Protein 2ILK (pdb70)

InterPro domains:
  IPR000098 Interleukin-10 [PR01294] (40-56)
  IPR000098 Interleukin-10 [PR01294] (75-91)
  IPR000098 Interleukin-10 [PR01294] (124-133)
  IPR000098 Interleukin-10 [PR01294] (149-165)
  IPR009079 Four-helical cytokine-like, core [G3DSA:1.20.1250.10] (27-178)
  IPR009079 Four-helical cytokine-like, core [SSF47266] (25-177)
  IPR020423 Interleukin-10, conserved site [PS00520] (75-95)
  IPR020443 Interleukin-10/19/20/24/26 [PF00726] (6-174)
  IPR020443 Interleukin-10/19/20/24/26 [PTHR48482] (1-174)
  IPR020443 Interleukin-10/19/20/24/26 [SM00188] (37-173)

GO terms:
  GO:0005125 cytokine activity (F, IDA)
  GO:0005576 extracellular region (C, IDA)
  GO:0140105 interleukin-10-mediated signaling pathway (P, IDA)
  GO:0060302 negative regulation of cytokine activity (P, IMP)
  GO:1902895 positive regulation of miRNA transcription (P, IDA)
  GO:0071222 cellular response to lipopolysaccharide (P, IDA)
  GO:0002639 positive regulation of immunoglobulin production (P, IGI)
  GO:1900100 positive regulation of plasma cell differentiation (P, IGI)
  GO:0002904 positive regulation of B cell apoptotic process (P, IDA)
  GO:0010468 regulation of gene expression (P, IDA)
  GO:0030889 negative regulation of B cell proliferation (P, IDA)
  GO:0001818 negative regulation of cytokine production (P, IDA)
  GO:0045347 negative regulation of MHC class II biosynthetic process (P, IDA)
  GO:0010507 negative regulation of autophagy (P, IDA)
  GO:0046427 positive regulation of receptor signaling pathway via JAK-STAT (P, IDA)
  GO:0046983 protein dimerization activity (F, IDA)
  GO:0005515 protein binding (F, IPI)
  GO:0030595 leukocyte chemotaxis (P, TAS)
  GO:0032692 negative regulation of interleukin-1 production (P, TAS)
  GO:0032695 negative regulation of interleukin-12 production (P, TAS)

Secondary structure (DSSP, 8-state):
-------SSTTTTHHHHHHHHHHHHHTTHHHHHHH----S-SS-HHHHHHHHSTTHHHHHHHHHHHIIIIIHHHHHTT-TTTHHHHHHHHHHHHHHHHHHHHSTTSSGGG---HHHHHHHHHHHHTTHHHHHHHHHTHHHHHHHHHHHHHHHH--

Structure (mmCIF, N/CA/C/O backbone):
data_2ILK
#
_entry.id   2ILK
#
_cell.length_a   69.530
_cell.length_b   69.530
_cell.length_c   70.540
_cell.angle_alpha   90.00
_cell.angle_beta   90.00
_cell.angle_gamma   120.00
#
_symmetry.space_group_name_H-M   'P 32 2 1'
#
loop_
_entity.id
_entity.type
_entity.pdbx_description
1 polymer INTERLEUKIN-10
2 non-polymer 'SULFATE ION'
3 water water
#
loop_
_atom_site.group_PDB
_atom_site.id
_atom_site.type_symbol
_atom_site.label_atom_id
_atom_site.label_alt_id
_atom_site.label_comp_id
_atom_site.label_asym_id
_atom_site.label_entity_id
_atom_site.label_seq_id
_atom_site.pdbx_PDB_ins_code
_atom_site.Cartn_x
_atom_site.Cartn_y
_atom_site.Cartn_z
_atom_site.occupancy
_atom_site.B_iso_or_equiv
_atom_site.auth_seq_id
_atom_site.auth_comp_id
_atom_site.auth_asym_id
_atom_site.auth_atom_id
_atom_site.pdbx_PDB_model_num
ATOM 1 N N . THR A 1 6 ? 23.593 37.890 47.160 1.00 58.96 6 THR A N 1
ATOM 2 C CA . THR A 1 6 ? 24.333 36.824 47.830 1.00 61.43 6 THR A CA 1
ATOM 3 C C . THR A 1 6 ? 23.544 35.516 47.806 1.00 64.04 6 THR A C 1
ATOM 4 O O . THR A 1 6 ? 22.642 35.423 46.966 1.00 64.27 6 THR A O 1
ATOM 5 N N . GLN A 1 7 ? 23.841 34.539 48.674 1.00 65.13 7 GLN A N 1
ATOM 6 C CA . GLN A 1 7 ? 23.053 33.315 48.612 1.00 65.31 7 GLN A CA 1
ATOM 7 C C . GLN A 1 7 ? 21.669 33.569 49.204 1.00 66.17 7 GLN A C 1
ATOM 8 O O . GLN A 1 7 ? 21.089 33.244 50.224 1.00 65.92 7 GLN A O 1
ATOM 14 N N . SER A 1 8 ? 21.012 34.308 48.330 1.00 67.20 8 SER A N 1
ATOM 15 C CA . SER A 1 8 ? 19.750 34.914 48.135 1.00 67.33 8 SER A CA 1
ATOM 16 C C . SER A 1 8 ? 18.757 34.950 49.268 1.00 67.14 8 SER A C 1
ATOM 17 O O . SER A 1 8 ? 19.035 35.643 50.248 1.00 70.13 8 SER A O 1
ATOM 18 N N . GLU A 1 9 ? 17.643 34.258 49.056 1.00 64.68 9 GLU A N 1
ATOM 19 C CA . GLU A 1 9 ? 16.502 34.071 49.919 1.00 59.72 9 GLU A CA 1
ATOM 20 C C . GLU A 1 9 ? 16.371 34.933 51.181 1.00 58.79 9 GLU A C 1
ATOM 21 O O . GLU A 1 9 ? 16.444 34.391 52.297 1.00 57.21 9 GLU A O 1
ATOM 23 N N . ASN A 1 10 ? 16.202 36.236 51.036 1.00 52.57 10 ASN A N 1
ATOM 24 C CA . ASN A 1 10 ? 16.082 37.358 51.879 1.00 54.68 10 ASN A CA 1
ATOM 25 C C . ASN A 1 10 ? 15.928 37.495 53.395 1.00 55.59 10 ASN A C 1
ATOM 26 O O . ASN A 1 10 ? 16.674 37.955 54.264 1.00 55.15 10 ASN A O 1
ATOM 28 N N . SER A 1 11 ? 14.724 37.113 53.820 1.00 54.84 11 SER A N 1
ATOM 29 C CA . SER A 1 11 ? 14.194 37.161 55.171 1.00 52.06 11 SER A CA 1
ATOM 30 C C . SER A 1 11 ? 13.531 38.535 55.270 1.00 46.61 11 SER A C 1
ATOM 31 O O . SER A 1 11 ? 13.988 39.564 55.720 1.00 49.89 11 SER A O 1
ATOM 34 N N . CYS A 1 12 ? 12.346 38.570 54.702 1.00 40.82 12 CYS A N 1
ATOM 35 C CA . CYS A 1 12 ? 11.496 39.774 54.603 1.00 32.59 12 CYS A CA 1
ATOM 36 C C . CYS A 1 12 ? 10.113 39.332 55.122 1.00 26.29 12 CYS A C 1
ATOM 37 O O . CYS A 1 12 ? 9.748 38.174 54.915 1.00 24.97 12 CYS A O 1
ATOM 40 N N . THR A 1 13 ? 9.527 40.189 55.954 1.00 21.36 13 THR A N 1
ATOM 41 C CA . THR A 1 13 ? 8.199 39.892 56.535 1.00 16.82 13 THR A CA 1
ATOM 42 C C . THR A 1 13 ? 7.150 40.362 55.471 1.00 14.76 13 THR A C 1
ATOM 43 O O . THR A 1 13 ? 7.487 41.151 54.619 1.00 13.87 13 THR A O 1
ATOM 47 N N . HIS A 1 14 ? 5.922 39.829 55.576 1.00 10.83 14 HIS A N 1
ATOM 48 C CA . HIS A 1 14 ? 4.831 40.187 54.654 1.00 14.87 14 HIS A CA 1
ATOM 49 C C . HIS A 1 14 ? 5.252 40.012 53.207 1.00 15.33 14 HIS A C 1
ATOM 50 O O . HIS A 1 14 ? 4.832 40.731 52.318 1.00 14.60 14 HIS A O 1
ATOM 57 N N . PHE A 1 15 ? 6.039 38.989 52.872 1.00 14.80 15 PHE A N 1
ATOM 58 C CA . PHE A 1 15 ? 6.530 38.745 51.507 1.00 15.06 15 PHE A CA 1
ATOM 59 C C . PHE A 1 15 ? 6.231 37.327 51.072 1.00 13.64 15 PHE A C 1
ATOM 60 O O . PHE A 1 15 ? 6.470 36.388 51.874 1.00 12.67 15 PHE A O 1
ATOM 68 N N . PRO A 1 16 ? 5.831 37.055 49.829 1.00 13.60 16 PRO A N 1
ATOM 69 C CA . PRO A 1 16 ? 5.595 38.101 48.816 1.00 13.68 16 PRO A CA 1
ATOM 70 C C . PRO A 1 16 ? 4.193 38.728 48.797 1.00 14.76 16 PRO A C 1
ATOM 71 O O . PRO A 1 16 ? 3.811 39.373 47.794 1.00 14.28 16 PRO A O 1
ATOM 75 N N . GLY A 1 17 ? 3.488 38.491 49.899 1.00 13.78 17 GLY A N 1
ATOM 76 C CA . GLY A 1 17 ? 2.118 38.937 50.033 1.00 12.80 17 GLY A CA 1
ATOM 77 C C . GLY A 1 17 ? 1.901 40.430 49.847 1.00 14.04 17 GLY A C 1
ATOM 78 O O . GLY A 1 17 ? 0.795 40.777 49.355 1.00 15.52 17 GLY A O 1
ATOM 79 N N . ASN A 1 18 ? 2.868 41.278 50.167 1.00 13.53 18 ASN A N 1
ATOM 80 C CA . ASN A 1 18 ? 2.592 42.714 49.961 1.00 12.77 18 ASN A CA 1
ATOM 81 C C . ASN A 1 18 ? 2.942 43.247 48.558 1.00 15.35 18 ASN A C 1
ATOM 82 O O . ASN A 1 18 ? 2.850 44.462 48.329 1.00 13.97 18 ASN A O 1
ATOM 87 N N . LEU A 1 19 ? 3.270 42.390 47.597 1.00 13.63 19 LEU A N 1
ATOM 88 C CA . LEU A 1 19 ? 3.680 42.825 46.248 1.00 15.25 19 LEU A CA 1
ATOM 89 C C . LEU A 1 19 ? 2.527 43.494 45.511 1.00 17.69 19 LEU A C 1
ATOM 90 O O . LEU A 1 19 ? 2.736 44.589 44.987 1.00 12.37 19 LEU A O 1
ATOM 95 N N . PRO A 1 20 ? 1.338 42.927 45.513 1.00 17.55 20 PRO A N 1
ATOM 96 C CA . PRO A 1 20 ? 0.242 43.624 44.835 1.00 16.66 20 PRO A CA 1
ATOM 97 C C . PRO A 1 20 ? 0.029 45.000 45.477 1.00 16.91 20 PRO A C 1
ATOM 98 O O . PRO A 1 20 ? -0.255 45.982 44.715 1.00 15.74 20 PRO A O 1
ATOM 102 N N . ASN A 1 21 ? 0.117 45.160 46.820 1.00 13.87 21 ASN A N 1
ATOM 103 C CA . ASN A 1 21 ? -0.109 46.419 47.483 1.00 13.71 21 ASN A CA 1
ATOM 104 C C . ASN A 1 21 ? 0.903 47.429 46.979 1.00 12.18 21 ASN A C 1
ATOM 105 O O . ASN A 1 21 ? 0.687 48.618 46.724 1.00 14.17 21 ASN A O 1
ATOM 110 N N . MET A 1 22 ? 2.176 46.997 46.819 1.00 13.75 22 MET A N 1
ATOM 111 C CA . MET A 1 22 ? 3.231 47.922 46.310 1.00 13.66 22 MET A CA 1
ATOM 112 C C . MET A 1 22 ? 2.938 48.404 44.892 1.00 17.14 22 MET A C 1
ATOM 113 O O . MET A 1 22 ? 3.203 49.541 44.519 1.00 14.83 22 MET A O 1
ATOM 118 N N . LEU A 1 23 ? 2.444 47.573 43.982 1.00 15.96 23 LEU A N 1
ATOM 119 C CA . LEU A 1 23 ? 2.138 47.972 42.597 1.00 15.23 23 LEU A CA 1
ATOM 120 C C . LEU A 1 23 ? 0.935 48.925 42.669 1.00 15.12 23 LEU A C 1
ATOM 121 O O . LEU A 1 23 ? 0.957 49.860 41.880 1.00 13.38 23 LEU A O 1
ATOM 126 N N . ARG A 1 24 ? -0.037 48.696 43.563 1.00 15.28 24 ARG A N 1
ATOM 127 C CA . ARG A 1 24 ? -1.128 49.696 43.669 1.00 17.20 24 ARG A CA 1
ATOM 128 C C . ARG A 1 24 ? -0.533 51.023 44.118 1.00 14.96 24 ARG A C 1
ATOM 129 O O . ARG A 1 24 ? -0.957 52.084 43.601 1.00 17.10 24 ARG A O 1
ATOM 137 N N . ASP A 1 25 ? 0.354 51.103 45.089 1.00 16.62 25 ASP A N 1
ATOM 138 C CA . ASP A 1 25 ? 0.945 52.379 45.538 1.00 17.79 25 ASP A CA 1
ATOM 139 C C . ASP A 1 25 ? 1.640 53.046 44.340 1.00 16.33 25 ASP A C 1
ATOM 140 O O . ASP A 1 25 ? 1.603 54.270 44.113 1.00 12.80 25 ASP A O 1
ATOM 145 N N . LEU A 1 26 ? 2.365 52.225 43.535 1.00 15.03 26 LEU A N 1
ATOM 146 C CA . LEU A 1 26 ? 3.034 52.735 42.338 1.00 14.21 26 LEU A CA 1
ATOM 147 C C . LEU A 1 26 ? 2.030 53.262 41.315 1.00 14.15 26 LEU A C 1
ATOM 148 O O . LEU A 1 26 ? 2.338 54.334 40.736 1.00 12.27 26 LEU A O 1
ATOM 153 N N . ARG A 1 27 ? 0.890 52.605 41.014 1.00 13.77 27 ARG A N 1
ATOM 154 C CA . ARG A 1 27 ? -0.092 53.104 40.070 1.00 16.10 27 ARG A CA 1
ATOM 155 C C . ARG A 1 27 ? -0.764 54.393 40.627 1.00 17.43 27 ARG A C 1
ATOM 156 O O . ARG A 1 27 ? -0.962 55.317 39.833 1.00 16.50 27 ARG A O 1
ATOM 164 N N . ASP A 1 28 ? -0.990 54.453 41.949 1.00 15.98 28 ASP A N 1
ATOM 165 C CA . ASP A 1 28 ? -1.591 55.654 42.567 1.00 16.94 28 ASP A CA 1
ATOM 166 C C . ASP A 1 28 ? -0.629 56.828 42.424 1.00 15.71 28 ASP A C 1
ATOM 167 O O . ASP A 1 28 ? -1.114 57.928 42.088 1.00 16.99 28 ASP A O 1
ATOM 172 N N . ALA A 1 29 ? 0.711 56.629 42.641 1.00 13.62 29 ALA A N 1
ATOM 173 C CA . ALA A 1 29 ? 1.602 57.742 42.404 1.00 13.56 29 ALA A CA 1
ATOM 174 C C . ALA A 1 29 ? 1.590 58.133 40.934 1.00 16.05 29 ALA A C 1
ATOM 175 O O . ALA A 1 29 ? 1.686 59.327 40.637 1.00 16.65 29 ALA A O 1
ATOM 177 N N . PHE A 1 30 ? 1.563 57.269 39.908 1.00 17.54 30 PHE A N 1
ATOM 178 C CA . PHE A 1 30 ? 1.577 57.805 38.528 1.00 12.07 30 PHE A CA 1
ATOM 179 C C . PHE A 1 30 ? 0.281 58.536 38.254 1.00 15.54 30 PHE A C 1
ATOM 180 O O . PHE A 1 30 ? 0.240 59.469 37.429 1.00 15.13 30 PHE A O 1
ATOM 188 N N . SER A 1 31 ? -0.833 58.116 38.819 1.00 14.81 31 SER A N 1
ATOM 189 C CA . SER A 1 31 ? -2.123 58.782 38.576 1.00 19.30 31 SER A CA 1
ATOM 190 C C . SER A 1 31 ? -2.021 60.292 38.912 1.00 22.66 31 SER A C 1
ATOM 191 O O . SER A 1 31 ? -2.731 61.107 38.315 1.00 20.51 31 SER A O 1
ATOM 194 N N . ARG A 1 32 ? -1.156 60.690 39.861 1.00 25.31 32 ARG A N 1
ATOM 195 C CA . ARG A 1 32 ? -1.012 62.126 40.223 1.00 22.94 32 ARG A CA 1
ATOM 196 C C . ARG A 1 32 ? -0.346 62.960 39.146 1.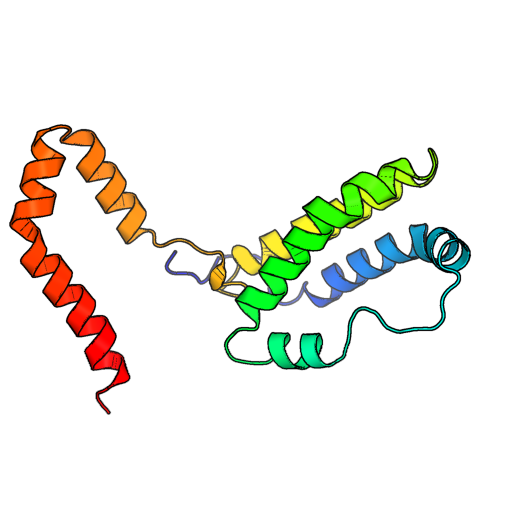00 26.52 32 ARG A C 1
ATOM 197 O O . ARG A 1 32 ? -0.368 64.223 39.148 1.00 25.76 32 ARG A O 1
ATOM 205 N N . VAL A 1 33 ? 0.283 62.291 38.137 1.00 23.53 33 VAL A N 1
ATOM 206 C CA . VAL A 1 33 ? 0.911 62.994 37.010 1.00 22.07 33 VAL A CA 1
ATOM 207 C C . VAL A 1 33 ? 0.478 62.602 35.571 1.00 21.61 33 VAL A C 1
ATOM 208 O O . VAL A 1 33 ? 0.923 63.139 34.502 1.00 18.97 33 VAL A O 1
ATOM 212 N N . LYS A 1 34 ? -0.492 61.677 35.526 1.00 18.81 34 LYS A N 1
ATOM 213 C CA . LYS A 1 34 ? -0.991 61.149 34.234 1.00 22.38 34 LYS A CA 1
ATOM 214 C C . LYS A 1 34 ? -1.595 62.202 33.307 1.00 23.52 34 LYS A C 1
ATOM 215 O O . LYS A 1 34 ? -1.217 62.240 32.124 1.00 24.10 34 LYS A O 1
ATOM 221 N N . THR A 1 35 ? -2.474 63.086 33.785 1.00 22.16 35 THR A N 1
ATOM 222 C CA . THR A 1 35 ? -3.001 64.126 32.872 1.00 23.60 35 THR A CA 1
ATOM 223 C C . THR A 1 35 ? -1.974 65.102 32.314 1.00 24.89 35 THR A C 1
ATOM 224 O O . THR A 1 35 ? -1.967 65.490 31.126 1.00 25.40 35 THR A O 1
ATOM 228 N N . PHE A 1 36 ? -1.105 65.632 33.195 1.00 20.74 36 PHE A N 1
ATOM 229 C CA . PHE A 1 36 ? -0.094 66.551 32.690 1.00 21.45 36 PHE A CA 1
ATOM 230 C C . PHE A 1 36 ? 0.599 65.891 31.508 1.00 22.51 36 PHE A C 1
ATOM 231 O O . PHE A 1 36 ? 0.708 66.433 30.396 1.00 20.21 36 PHE A O 1
ATOM 239 N N . PHE A 1 37 ? 1.107 64.653 31.694 1.00 18.15 37 PHE A N 1
ATOM 240 C CA . PHE A 1 37 ? 1.874 64.044 30.592 1.00 19.45 37 PHE A CA 1
ATOM 241 C C . PHE A 1 37 ? 1.067 63.600 29.397 1.00 19.79 37 PHE A C 1
ATOM 242 O O . PHE A 1 37 ? 1.593 63.667 28.266 1.00 17.59 37 PHE A O 1
ATOM 250 N N . GLN A 1 38 ? -0.202 63.202 29.526 1.00 19.44 38 GLN A N 1
ATOM 251 C CA . GLN A 1 38 ? -0.954 62.876 28.342 1.00 21.76 38 GLN A CA 1
ATOM 252 C C . GLN A 1 38 ? -1.223 64.130 27.525 1.00 22.48 38 GLN A C 1
ATOM 253 O O . GLN A 1 38 ? -1.265 64.106 26.296 1.00 22.89 38 GLN A O 1
ATOM 259 N N . MET A 1 39 ? -1.413 65.280 28.185 1.00 24.05 39 MET A N 1
ATOM 260 C CA . MET A 1 39 ? -1.624 66.504 27.410 1.00 25.10 39 MET A CA 1
ATOM 261 C C . MET A 1 39 ? -0.353 66.979 26.719 1.00 27.48 39 MET A C 1
ATOM 262 O O . MET A 1 39 ? -0.395 67.410 25.561 1.00 27.11 39 MET A O 1
ATOM 267 N N . LYS A 1 40 ? 0.837 66.918 27.329 1.00 22.90 40 LYS A N 1
ATOM 268 C CA . LYS A 1 40 ? 2.070 67.284 26.661 1.00 25.32 40 LYS A CA 1
ATOM 269 C C . LYS A 1 40 ? 2.387 66.403 25.448 1.00 23.82 40 LYS A C 1
ATOM 270 O O . LYS A 1 40 ? 3.121 66.784 24.528 1.00 22.65 40 LYS A O 1
ATOM 276 N N . ASP A 1 41 ? 2.059 65.081 25.569 1.00 21.38 41 ASP A N 1
ATOM 277 C CA . ASP A 1 41 ? 2.387 64.141 24.491 1.00 15.94 41 ASP A CA 1
ATOM 278 C C . ASP A 1 41 ? 1.355 64.322 23.376 1.00 19.10 41 ASP A C 1
ATOM 279 O O . ASP A 1 41 ? 0.170 64.027 23.575 1.00 20.25 41 ASP A O 1
ATOM 284 N N . GLN A 1 42 ? 1.824 64.767 22.219 1.00 21.23 42 GLN A N 1
ATOM 285 C CA . GLN A 1 42 ? 0.828 65.026 21.160 1.00 24.31 42 GLN A CA 1
ATOM 286 C C . GLN A 1 42 ? 0.898 64.024 20.032 1.00 21.24 42 GLN A C 1
ATOM 287 O O . GLN A 1 42 ? 0.344 64.224 18.933 1.00 19.93 42 GLN A O 1
ATOM 293 N N . LEU A 1 43 ? 1.569 62.898 20.269 1.00 21.83 43 LEU A N 1
ATOM 294 C CA . LEU A 1 43 ? 1.697 61.827 19.269 1.00 20.23 43 LEU A CA 1
ATOM 295 C C . LEU A 1 43 ? 0.845 60.574 19.582 1.00 20.42 43 LEU A C 1
ATOM 296 O O . LEU A 1 43 ? 0.551 60.261 20.746 1.00 20.20 43 LEU A O 1
ATOM 301 N N . ASP A 1 44 ? 0.450 59.882 18.508 1.00 19.63 44 ASP A N 1
ATOM 302 C CA . ASP A 1 44 ? -0.353 58.682 18.696 1.00 20.53 44 ASP A CA 1
ATOM 303 C C . ASP A 1 44 ? 0.507 57.431 18.553 1.00 18.75 44 ASP A C 1
ATOM 304 O O . ASP A 1 44 ? -0.117 56.390 18.772 1.00 21.78 44 ASP A O 1
ATOM 309 N N . ASN A 1 45 ? 1.785 57.472 18.237 1.00 17.24 45 ASN A N 1
ATOM 310 C CA . ASN A 1 45 ? 2.510 56.202 18.143 1.00 17.79 45 ASN A CA 1
ATOM 311 C C . ASN A 1 45 ? 2.936 55.611 19.504 1.00 17.49 45 ASN A C 1
ATOM 312 O O . ASN A 1 45 ? 3.123 56.296 20.510 1.00 15.67 45 ASN A O 1
ATOM 317 N N . LEU A 1 46 ? 3.182 54.304 19.537 1.00 17.25 46 LEU A N 1
ATOM 318 C CA . LEU A 1 46 ? 3.611 53.565 20.718 1.00 14.91 46 LEU A CA 1
ATOM 319 C C . LEU A 1 46 ? 5.120 53.503 20.856 1.00 16.24 46 LEU A C 1
ATOM 320 O O . LEU A 1 46 ? 5.828 53.050 19.934 1.00 18.63 46 LEU A O 1
ATOM 325 N N . LEU A 1 47 ? 5.673 53.876 22.032 1.00 13.57 47 LEU A N 1
ATOM 326 C CA . LEU A 1 47 ? 7.086 53.779 22.282 1.00 14.24 47 LEU A CA 1
ATOM 327 C C . LEU A 1 47 ? 7.519 52.439 22.896 1.00 16.98 47 LEU A C 1
ATOM 328 O O . LEU A 1 47 ? 8.435 51.745 22.465 1.00 17.01 47 LEU A O 1
ATOM 333 N N . LEU A 1 48 ? 6.845 52.016 23.970 1.00 16.19 48 LEU A N 1
ATOM 334 C CA . LEU A 1 48 ? 7.101 50.786 24.746 1.00 15.43 48 LEU A CA 1
ATOM 335 C C . LEU A 1 48 ? 6.418 49.622 24.025 1.00 14.27 48 LEU A C 1
ATOM 336 O O . LEU A 1 48 ? 5.339 49.130 24.397 1.00 12.98 48 LEU A O 1
ATOM 341 N N . LYS A 1 49 ? 7.108 49.226 22.948 1.00 14.33 49 LYS A N 1
ATOM 342 C CA . LYS A 1 49 ? 6.602 48.158 22.079 1.00 18.35 49 LYS A CA 1
ATOM 343 C C . LYS A 1 49 ? 6.484 46.799 22.774 1.00 16.69 49 LYS A C 1
ATOM 344 O O . LYS A 1 49 ? 7.098 46.516 23.813 1.00 15.63 49 LYS A O 1
ATOM 350 N N . GLU A 1 50 ? 5.704 45.889 22.247 1.00 19.05 50 GLU A N 1
ATOM 351 C CA . GLU A 1 50 ? 5.466 44.584 22.883 1.00 19.89 50 GLU A CA 1
ATOM 352 C C . GLU A 1 50 ? 6.675 43.687 22.882 1.00 18.86 50 GLU A C 1
ATOM 353 O O . GLU A 1 50 ? 6.767 42.754 23.730 1.00 16.01 50 GLU A O 1
ATOM 359 N N . SER A 1 51 ? 7.664 43.954 22.042 1.00 17.38 51 SER A N 1
ATOM 360 C CA . SER A 1 51 ? 8.882 43.157 22.100 1.00 16.06 51 SER A CA 1
ATOM 361 C C . SER A 1 51 ? 9.551 43.326 23.466 1.00 17.58 51 SER A C 1
ATOM 362 O O . SER A 1 51 ? 10.327 42.471 23.951 1.00 15.71 51 SER A O 1
ATOM 365 N N . LEU A 1 52 ? 9.369 44.469 24.137 1.00 14.26 52 LEU A N 1
ATOM 366 C CA . LEU A 1 52 ? 9.876 44.736 25.477 1.00 14.70 52 LEU A CA 1
ATOM 367 C C . LEU A 1 52 ? 9.243 43.762 26.498 1.00 13.41 52 LEU A C 1
ATOM 368 O O . LEU A 1 52 ? 9.863 43.152 27.392 1.00 14.26 52 LEU A O 1
ATOM 373 N N . LEU A 1 53 ? 7.917 43.537 26.468 1.00 11.78 53 LEU A N 1
ATOM 374 C CA . LEU A 1 53 ? 7.175 42.596 27.270 1.00 12.36 53 LEU A CA 1
ATOM 375 C C . LEU A 1 53 ? 7.717 41.178 27.048 1.00 14.55 53 LEU A C 1
ATOM 376 O O . LEU A 1 53 ? 8.057 40.437 27.990 1.00 13.51 53 LEU A O 1
ATOM 381 N N . GLU A 1 54 ? 7.891 40.741 25.795 1.00 14.34 54 GLU A N 1
ATOM 382 C CA . GLU A 1 54 ? 8.481 39.416 25.495 1.00 14.34 54 GLU A CA 1
ATOM 383 C C . GLU A 1 54 ? 9.848 39.291 26.133 1.00 14.93 54 GLU A C 1
ATOM 384 O O . GLU A 1 54 ? 10.115 38.244 26.740 1.00 16.69 54 GLU A O 1
ATOM 390 N N . ASP A 1 55 ? 10.734 40.302 26.070 1.00 15.77 55 ASP A N 1
ATOM 391 C CA . ASP A 1 55 ? 12.059 40.186 26.711 1.00 13.12 55 ASP A CA 1
ATOM 392 C C . ASP A 1 55 ? 11.926 40.103 28.247 1.00 15.26 55 ASP A C 1
ATOM 393 O O . ASP A 1 55 ? 12.691 39.393 28.919 1.00 15.40 55 ASP A O 1
ATOM 398 N N . PHE A 1 56 ? 10.943 40.801 28.876 1.00 14.05 56 PHE A N 1
ATOM 399 C CA . PHE A 1 56 ? 10.752 40.739 30.339 1.00 15.15 56 PHE A CA 1
ATOM 400 C C . PHE A 1 56 ? 10.385 39.347 30.813 1.00 14.92 56 PHE A C 1
ATOM 401 O O . PHE A 1 56 ? 10.656 38.992 31.958 1.00 15.81 56 PHE A O 1
ATOM 409 N N . LYS A 1 57 ? 9.722 38.597 29.902 1.00 17.58 57 LYS A N 1
ATOM 410 C CA . LYS A 1 57 ? 9.293 37.258 30.233 1.00 20.50 57 LYS A CA 1
ATOM 411 C C . LYS A 1 57 ? 10.269 36.140 29.887 1.00 20.81 57 LYS A C 1
ATOM 412 O O . LYS A 1 57 ? 10.034 35.020 30.339 1.00 24.78 57 LYS A O 1
ATOM 418 N N . GLY A 1 58 ? 11.329 36.410 29.168 1.00 19.53 58 GLY A N 1
ATOM 419 C CA . GLY A 1 58 ? 12.289 35.335 28.863 1.00 23.06 58 GLY A CA 1
ATOM 420 C C . GLY A 1 58 ? 13.499 35.355 29.789 1.00 18.68 58 GLY A C 1
ATOM 421 O O . GLY A 1 58 ? 13.588 35.962 30.869 1.00 17.81 58 GLY A O 1
ATOM 422 N N . TYR A 1 59 ? 14.531 34.665 29.272 1.00 20.02 59 TYR A N 1
ATOM 423 C CA . TYR A 1 59 ? 15.800 34.468 29.991 1.00 21.96 59 TYR A CA 1
ATOM 424 C C . TYR A 1 59 ? 16.528 35.758 30.311 1.00 19.81 59 TYR A C 1
ATOM 425 O O . TYR A 1 59 ? 17.276 35.819 31.284 1.00 19.08 59 TYR A O 1
ATOM 434 N N . LEU A 1 60 ? 16.363 36.835 29.568 1.00 16.45 60 LEU A N 1
ATOM 435 C CA . LEU A 1 60 ? 17.013 38.115 29.871 1.00 19.29 60 LEU A CA 1
ATOM 436 C C . LEU A 1 60 ? 16.025 39.106 30.595 1.00 17.99 60 LEU A C 1
ATOM 437 O O . LEU A 1 60 ? 16.288 40.310 30.650 1.00 18.03 60 LEU A O 1
ATOM 442 N N . GLY A 1 61 ? 14.949 38.596 31.170 1.00 14.98 61 GLY A N 1
ATOM 443 C CA . GLY A 1 61 ? 13.923 39.462 31.765 1.00 15.00 61 GLY A CA 1
ATOM 444 C C . GLY A 1 61 ? 14.450 40.307 32.910 1.00 16.12 61 GLY A C 1
ATOM 445 O O . GLY A 1 61 ? 14.106 41.507 32.958 1.00 11.78 61 GLY A O 1
ATOM 446 N N . CYS A 1 62 ? 15.185 39.732 33.882 1.00 15.05 62 CYS A N 1
ATOM 447 C CA . CYS A 1 62 ? 15.721 40.490 35.025 1.00 13.51 62 CYS A CA 1
ATOM 448 C C . CYS A 1 62 ? 16.553 41.642 34.443 1.00 12.61 62 CYS A C 1
ATOM 449 O O . CYS A 1 62 ? 16.422 42.788 34.821 1.00 14.13 62 CYS A O 1
ATOM 452 N N . GLN A 1 63 ? 17.483 41.335 33.510 1.00 14.23 63 GLN A N 1
ATOM 453 C CA . GLN A 1 63 ? 18.337 42.368 32.894 1.00 17.10 63 GLN A CA 1
ATOM 454 C C . GLN A 1 63 ? 17.560 43.427 32.106 1.00 14.35 63 GLN A C 1
ATOM 455 O O . GLN A 1 63 ? 17.970 44.585 32.241 1.00 16.83 63 GLN A O 1
ATOM 461 N N . ALA A 1 64 ? 16.534 43.032 31.370 1.00 14.45 64 ALA A N 1
ATOM 462 C CA . ALA A 1 64 ? 15.740 44.026 30.643 1.00 15.00 64 ALA A CA 1
ATOM 463 C C . ALA A 1 64 ? 14.984 44.861 31.683 1.00 16.20 64 ALA A C 1
ATOM 464 O O . ALA A 1 64 ? 15.041 46.097 31.480 1.00 14.61 64 ALA A O 1
ATOM 466 N N . LEU A 1 65 ? 14.357 44.315 32.730 1.00 10.82 65 LEU A N 1
ATOM 467 C CA . LEU A 1 65 ? 13.660 45.145 33.723 1.00 12.21 65 LEU A CA 1
ATOM 468 C C . LEU A 1 65 ? 14.607 46.081 34.459 1.00 12.84 65 LEU A C 1
ATOM 469 O O . LEU A 1 65 ? 14.365 47.276 34.622 1.00 14.60 65 LEU A O 1
ATOM 474 N N . SER A 1 66 ? 15.782 45.639 34.891 1.00 11.27 66 SER A N 1
ATOM 475 C CA . SER A 1 66 ? 16.794 46.403 35.580 1.00 12.75 66 SER A CA 1
ATOM 476 C C . SER A 1 66 ? 17.227 47.546 34.679 1.00 13.94 66 SER A C 1
ATOM 477 O O . SER A 1 66 ? 17.378 48.719 35.091 1.00 13.67 66 SER A O 1
ATOM 480 N N . GLU A 1 67 ? 17.501 47.276 33.390 1.00 14.13 67 GLU A N 1
ATOM 481 C CA . GLU A 1 67 ? 17.921 48.360 32.498 1.00 13.25 67 GLU A CA 1
ATOM 482 C C . GLU A 1 67 ? 16.820 49.390 32.272 1.00 15.44 67 GLU A C 1
ATOM 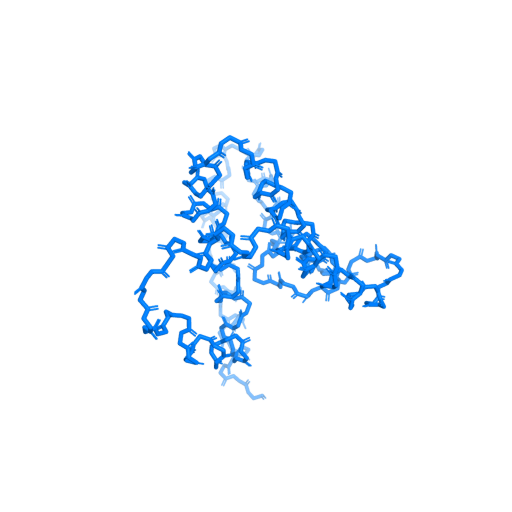483 O O . GLU A 1 67 ? 17.136 50.581 32.159 1.00 15.47 67 GLU A O 1
ATOM 489 N N . MET A 1 68 ? 15.558 48.991 32.248 1.00 11.66 68 MET A N 1
ATOM 490 C CA . MET A 1 68 ? 14.438 49.931 32.044 1.00 12.44 68 MET A CA 1
ATOM 491 C C . MET A 1 68 ? 14.209 50.732 33.330 1.00 14.09 68 MET A C 1
ATOM 492 O O . MET A 1 68 ? 13.827 51.890 33.225 1.00 15.08 68 MET A O 1
ATOM 497 N N . ILE A 1 69 ? 14.451 50.193 34.536 1.00 12.62 69 ILE A N 1
ATOM 498 C CA . ILE A 1 69 ? 14.254 50.978 35.772 1.00 12.92 69 ILE A CA 1
ATOM 499 C C . ILE A 1 69 ? 15.336 52.060 35.796 1.00 14.07 69 ILE A C 1
ATOM 500 O O . ILE A 1 69 ? 15.138 53.262 36.040 1.00 14.41 69 ILE A O 1
ATOM 505 N N . GLN A 1 70 ? 16.567 51.699 35.434 1.00 14.86 70 GLN A N 1
ATOM 506 C CA . GLN A 1 70 ? 17.678 52.637 35.401 1.00 16.85 70 GLN A CA 1
ATOM 507 C C . GLN A 1 70 ? 17.428 53.695 34.341 1.00 17.99 70 GLN A C 1
ATOM 508 O O . GLN A 1 70 ? 17.730 54.870 34.596 1.00 19.09 70 GLN A O 1
ATOM 514 N N . PHE A 1 71 ? 16.891 53.334 33.171 1.00 17.98 71 PHE A N 1
ATOM 515 C CA . PHE A 1 71 ? 16.557 54.277 32.090 1.00 17.59 71 PHE A CA 1
ATOM 516 C C . PHE A 1 71 ? 15.578 55.338 32.592 1.00 15.91 71 PHE A C 1
ATOM 517 O O . PHE A 1 71 ? 15.736 56.563 32.391 1.00 16.18 71 PHE A O 1
ATOM 525 N N . TYR A 1 72 ? 14.470 54.957 33.224 1.00 14.73 72 TYR A N 1
ATOM 526 C CA . TYR A 1 72 ? 13.491 55.875 33.770 1.00 14.46 72 TYR A CA 1
ATOM 527 C C . TYR A 1 72 ? 14.075 56.714 34.898 1.00 17.50 72 TYR A C 1
ATOM 528 O O . TYR A 1 72 ? 13.911 57.945 34.891 1.00 17.13 72 TYR A O 1
ATOM 537 N N . LEU A 1 73 ? 14.817 56.182 35.864 1.00 18.29 73 LEU A N 1
ATOM 538 C CA . LEU A 1 73 ? 15.382 56.979 36.954 1.00 20.50 73 LEU A CA 1
ATOM 539 C C . LEU A 1 73 ? 16.466 57.900 36.462 1.00 20.63 73 LEU A C 1
ATOM 540 O O . LEU A 1 73 ? 16.544 59.013 37.002 1.00 23.63 73 LEU A O 1
ATOM 545 N N . GLU A 1 74 ? 17.279 57.577 35.486 1.00 21.04 74 GLU A N 1
ATOM 546 C CA . GLU A 1 74 ? 18.373 58.412 35.010 1.00 26.44 74 GLU A CA 1
ATOM 547 C C . GLU A 1 74 ? 18.178 59.214 33.748 1.00 24.43 74 GLU A C 1
ATOM 548 O O . GLU A 1 74 ? 18.717 60.338 33.666 1.00 27.66 74 GLU A O 1
ATOM 554 N N . GLU A 1 75 ? 17.433 58.760 32.754 1.00 23.35 75 GLU A N 1
ATOM 555 C CA . GLU A 1 75 ? 17.260 59.503 31.510 1.00 19.27 75 GLU A CA 1
ATOM 556 C C . GLU A 1 75 ? 15.865 60.056 31.292 1.00 23.13 75 GLU A C 1
ATOM 557 O O . GLU A 1 75 ? 15.709 60.818 30.332 1.00 22.97 75 GLU A O 1
ATOM 563 N N . VAL A 1 76 ? 14.844 59.603 32.010 1.00 17.38 76 VAL A N 1
ATOM 564 C CA . VAL A 1 76 ? 13.514 60.161 31.827 1.00 20.01 76 VAL A CA 1
ATOM 565 C C . VAL A 1 76 ? 13.086 61.099 32.964 1.00 19.99 76 VAL A C 1
ATOM 566 O O . VAL A 1 76 ? 12.709 62.248 32.713 1.00 17.76 76 VAL A O 1
ATOM 570 N N . MET A 1 77 ? 13.068 60.665 34.223 1.00 20.88 77 MET A N 1
ATOM 571 C CA . MET A 1 77 ? 12.621 61.370 35.428 1.00 21.28 77 MET A CA 1
ATOM 572 C C . MET A 1 77 ? 13.348 62.669 35.766 1.00 22.62 77 MET A C 1
ATOM 573 O O . MET A 1 77 ? 12.648 63.671 36.044 1.00 20.38 77 MET A O 1
ATOM 578 N N . PRO A 1 78 ? 14.654 62.740 35.620 1.00 23.97 78 PRO A N 1
ATOM 579 C CA . PRO A 1 78 ? 15.365 64.005 35.871 1.00 27.76 78 PRO A CA 1
ATOM 580 C C . PRO A 1 78 ? 14.874 65.139 34.967 1.00 29.78 78 PRO A C 1
ATOM 581 O O . PRO A 1 78 ? 14.762 66.286 35.449 1.00 28.58 78 PRO A O 1
ATOM 585 N N . GLN A 1 79 ? 14.516 64.960 33.683 1.00 28.69 79 GLN A N 1
ATOM 586 C CA . GLN A 1 79 ? 13.980 66.070 32.894 1.00 27.76 79 GLN A CA 1
ATOM 587 C C . GLN A 1 79 ? 12.488 66.211 33.106 1.00 27.28 79 GLN A C 1
ATOM 588 O O . GLN A 1 79 ? 11.885 67.292 32.994 1.00 29.03 79 GLN A O 1
ATOM 594 N N . ALA A 1 80 ? 11.772 65.083 33.344 1.00 20.96 80 ALA A N 1
ATOM 595 C CA . ALA A 1 80 ? 10.331 65.326 33.511 1.00 18.47 80 ALA A CA 1
ATOM 596 C C . ALA A 1 80 ? 10.031 66.191 34.740 1.00 19.39 80 ALA A C 1
ATOM 597 O O . ALA A 1 80 ? 9.053 66.961 34.783 1.00 21.66 80 ALA A O 1
ATOM 599 N N . GLU A 1 81 ? 10.806 65.972 35.806 1.00 21.04 81 GLU A N 1
ATOM 600 C CA . GLU A 1 81 ? 10.572 66.647 37.087 1.00 22.74 81 GLU A CA 1
ATOM 601 C C . GLU A 1 81 ? 10.706 68.166 36.978 1.00 23.96 81 GLU A C 1
ATOM 602 O O . GLU A 1 81 ? 10.079 68.923 37.743 1.00 23.78 81 GLU A O 1
ATOM 608 N N . ASN A 1 82 ? 11.542 68.555 36.022 1.00 20.73 82 ASN A N 1
ATOM 609 C CA . ASN A 1 82 ? 11.757 69.995 35.800 1.00 24.75 82 ASN A CA 1
ATOM 610 C C . ASN A 1 82 ? 10.842 70.634 34.775 1.00 24.43 82 ASN A C 1
ATOM 611 O O . ASN A 1 82 ? 11.081 71.788 34.440 1.00 27.62 82 ASN A O 1
ATOM 616 N N . GLN A 1 83 ? 9.792 69.963 34.281 1.00 23.94 83 GLN A N 1
ATOM 617 C CA . GLN A 1 83 ? 8.836 70.433 33.320 1.00 23.36 83 GLN A CA 1
ATOM 618 C C . GLN A 1 83 ? 7.841 71.419 33.952 1.00 24.28 83 GLN A C 1
ATOM 619 O O . GLN A 1 83 ? 7.243 72.250 33.206 1.00 25.46 83 GLN A O 1
ATOM 625 N N . ASP A 1 84 ? 7.602 71.367 35.257 1.00 21.58 84 ASP A N 1
ATOM 626 C CA . ASP A 1 84 ? 6.629 72.363 35.822 1.00 25.75 84 ASP A CA 1
ATOM 627 C C . ASP A 1 84 ? 6.857 72.353 37.324 1.00 25.31 84 ASP A C 1
ATOM 628 O O . ASP A 1 84 ? 7.116 71.265 37.861 1.00 25.04 84 ASP A O 1
ATOM 633 N N . PRO A 1 85 ? 6.764 73.489 38.018 1.00 24.96 85 PRO A N 1
ATOM 634 C CA . PRO A 1 85 ? 7.070 73.435 39.457 1.00 24.44 85 PRO A CA 1
ATOM 635 C C . PRO A 1 85 ? 6.061 72.598 40.253 1.00 24.47 85 PRO A C 1
ATOM 636 O O . PRO A 1 85 ? 6.368 72.162 41.393 1.00 24.21 85 PRO A O 1
ATOM 640 N N . ASP A 1 86 ? 4.818 72.461 39.723 1.00 20.48 86 ASP A N 1
ATOM 641 C CA . ASP A 1 86 ? 3.878 71.703 40.528 1.00 18.30 86 ASP A CA 1
ATOM 642 C C . ASP A 1 86 ? 3.847 70.202 40.256 1.00 20.49 86 ASP A C 1
ATOM 643 O O . ASP A 1 86 ? 3.101 69.494 40.967 1.00 21.06 86 ASP A O 1
ATOM 648 N N . ILE A 1 87 ? 4.614 69.763 39.273 1.00 20.55 87 ILE A N 1
ATOM 649 C CA . ILE A 1 87 ? 4.635 68.323 39.068 1.00 19.95 87 ILE A CA 1
ATOM 650 C C . ILE A 1 87 ? 5.948 67.851 39.654 1.00 17.33 87 ILE A C 1
ATOM 651 O O . ILE A 1 87 ? 6.033 66.630 39.783 1.00 18.35 87 ILE A O 1
ATOM 656 N N . LYS A 1 88 ? 6.907 68.623 40.109 1.00 14.72 88 LYS A N 1
ATOM 657 C CA . LYS A 1 88 ? 8.175 68.063 40.580 1.00 16.76 88 LYS A CA 1
ATOM 658 C C . LYS A 1 88 ? 8.029 67.134 41.801 1.00 20.93 88 LYS A C 1
ATOM 659 O O . LYS A 1 88 ? 8.666 66.060 41.717 1.00 19.41 88 LYS A O 1
ATOM 670 N N . ALA A 1 89 ? 7.258 67.478 42.833 1.00 17.68 89 ALA A N 1
ATOM 671 C CA . ALA A 1 89 ? 7.231 66.557 43.988 1.00 22.31 89 ALA A CA 1
ATOM 672 C C . ALA A 1 89 ? 6.635 65.192 43.632 1.00 20.23 89 ALA A C 1
ATOM 673 O O . ALA A 1 89 ? 7.086 64.125 44.102 1.00 18.53 89 ALA A O 1
ATOM 675 N N . HIS A 1 90 ? 5.589 65.222 42.832 1.00 19.21 90 HIS A N 1
ATOM 676 C CA . HIS A 1 90 ? 4.902 64.009 42.370 1.00 19.11 90 HIS A CA 1
ATOM 677 C C . HIS A 1 90 ? 5.770 63.146 41.463 1.00 19.79 90 HIS A C 1
ATOM 678 O O . HIS A 1 90 ? 5.735 61.933 41.618 1.00 16.23 90 HIS A O 1
ATOM 685 N N . VAL A 1 91 ? 6.549 63.650 40.534 1.00 18.12 91 VAL A N 1
ATOM 686 C CA . VAL A 1 91 ? 7.491 62.905 39.734 1.00 17.76 91 VAL A CA 1
ATOM 687 C C . VAL A 1 91 ? 8.606 62.382 40.663 1.00 19.88 91 VAL A C 1
ATOM 688 O O . VAL A 1 91 ? 9.004 61.205 40.574 1.00 17.25 91 VAL A O 1
ATOM 692 N N . ASN A 1 92 ? 9.087 63.090 41.713 1.00 15.55 92 ASN A N 1
ATOM 693 C CA . ASN A 1 92 ? 10.141 62.472 42.516 1.00 15.63 92 ASN A CA 1
ATOM 694 C C . ASN A 1 92 ? 9.492 61.420 43.424 1.00 14.56 92 ASN A C 1
ATOM 695 O O . ASN A 1 92 ? 10.189 60.454 43.798 1.00 15.74 92 ASN A O 1
ATOM 700 N N . SER A 1 93 ? 8.226 61.561 43.814 1.00 13.96 93 SER A N 1
ATOM 701 C CA . SER A 1 93 ? 7.612 60.507 44.636 1.00 16.08 93 SER A CA 1
ATOM 702 C C . SER A 1 93 ? 7.409 59.233 43.800 1.00 17.39 93 SER A C 1
ATOM 703 O O . SER A 1 93 ? 7.649 58.113 44.313 1.00 18.84 93 SER A O 1
ATOM 706 N N . LEU A 1 94 ? 6.938 59.438 42.557 1.00 16.23 94 LEU A N 1
ATOM 707 C CA . LEU A 1 94 ? 6.816 58.286 41.657 1.00 15.81 94 LEU A CA 1
ATOM 708 C C . LEU A 1 94 ? 8.166 57.604 41.579 1.00 13.60 94 LEU A C 1
ATOM 709 O O . LEU A 1 94 ? 8.187 56.345 41.592 1.00 14.31 94 LEU A O 1
ATOM 714 N N . GLY A 1 95 ? 9.326 58.259 41.479 1.00 13.91 95 GLY A N 1
ATOM 715 C CA . GLY A 1 95 ? 10.647 57.682 41.424 1.00 15.52 95 GLY A CA 1
ATOM 716 C C . GLY A 1 95 ? 11.026 56.890 42.666 1.00 18.53 95 GLY A C 1
ATOM 717 O O . GLY A 1 95 ? 11.658 55.824 42.626 1.00 17.93 95 GLY A O 1
ATOM 718 N N . GLU A 1 96 ? 10.635 57.432 43.821 1.00 18.99 96 GLU A N 1
ATOM 719 C CA . GLU A 1 96 ? 10.839 56.756 45.090 1.00 20.69 96 GLU A CA 1
ATOM 720 C C . GLU A 1 96 ? 10.021 55.487 45.192 1.00 17.24 96 GLU A C 1
ATOM 721 O O . GLU A 1 96 ? 10.608 54.543 45.724 1.00 20.76 96 GLU A O 1
ATOM 727 N N . ASN A 1 97 ? 8.772 55.445 44.792 1.00 18.98 97 ASN A N 1
ATOM 728 C CA . ASN A 1 97 ? 8.009 54.198 44.854 1.00 17.94 97 ASN A CA 1
ATOM 729 C C . ASN A 1 97 ? 8.729 53.213 43.880 1.00 16.57 97 ASN A C 1
ATOM 730 O O . ASN A 1 97 ? 8.777 52.029 44.297 1.00 15.95 97 ASN A O 1
ATOM 735 N N . LEU A 1 98 ? 9.239 53.665 42.713 1.00 14.92 98 LEU A N 1
ATOM 736 C CA . LEU A 1 98 ? 9.922 52.762 41.789 1.00 13.55 98 LEU A CA 1
ATOM 737 C C . LEU A 1 98 ? 11.182 52.205 42.425 1.00 14.75 98 LEU A C 1
ATOM 738 O O . LEU A 1 98 ? 11.505 51.025 42.354 1.00 14.46 98 LEU A O 1
ATOM 743 N N . LYS A 1 99 ? 11.984 53.042 43.142 1.00 16.55 99 LYS A N 1
ATOM 744 C CA . LYS A 1 99 ? 13.168 52.578 43.823 1.00 15.60 99 LYS A CA 1
ATOM 745 C C . LYS A 1 99 ? 12.788 51.681 45.019 1.00 13.78 99 LYS A C 1
ATOM 746 O O . LYS A 1 99 ? 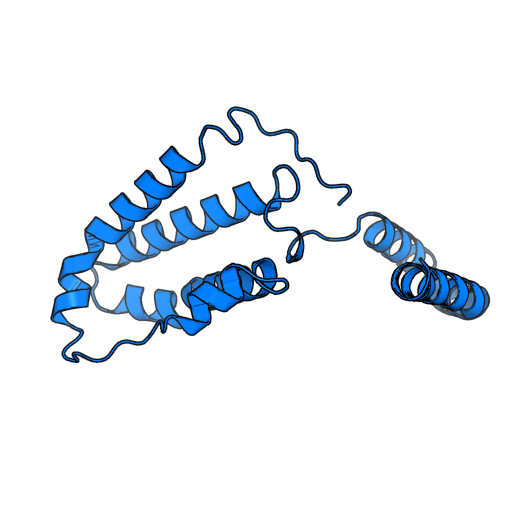13.578 50.747 45.273 1.00 12.98 99 LYS A O 1
ATOM 752 N N . THR A 1 100 ? 11.698 51.851 45.727 1.00 15.07 100 THR A N 1
ATOM 753 C CA . THR A 1 100 ? 11.309 51.057 46.895 1.00 12.95 100 THR A CA 1
ATOM 754 C C . THR A 1 100 ? 10.949 49.644 46.454 1.00 14.79 100 THR A C 1
ATOM 755 O O . THR A 1 100 ? 11.251 48.576 47.069 1.00 14.03 100 THR A O 1
ATOM 759 N N . LEU A 1 101 ? 10.282 49.639 45.256 1.00 14.09 101 LEU A N 1
ATOM 760 C CA . LEU A 1 101 ? 9.903 48.322 44.655 1.00 13.24 101 LEU A CA 1
ATOM 761 C C . LEU A 1 101 ? 11.133 47.509 44.212 1.00 13.18 101 LEU A C 1
ATOM 762 O O . LEU A 1 101 ? 11.354 46.299 44.482 1.00 13.51 101 LEU A O 1
ATOM 767 N N . ARG A 1 102 ? 12.060 48.143 43.511 1.00 12.14 102 ARG A N 1
ATOM 768 C CA . ARG A 1 102 ? 13.312 47.641 43.054 1.00 14.55 102 ARG A CA 1
ATOM 769 C C . ARG A 1 102 ? 14.087 47.003 44.238 1.00 15.47 102 ARG A C 1
ATOM 770 O O . ARG A 1 102 ? 14.559 45.864 44.158 1.00 12.16 102 ARG A O 1
ATOM 778 N N . LEU A 1 103 ? 14.095 47.767 45.363 1.00 13.75 103 LEU A N 1
ATOM 779 C CA . LEU A 1 103 ? 14.814 47.273 46.559 1.00 14.49 103 LEU A CA 1
ATOM 780 C C . LEU A 1 103 ? 14.162 46.062 47.154 1.00 12.44 103 LEU A C 1
ATOM 781 O O . LEU A 1 103 ? 14.987 45.253 47.571 1.00 15.24 103 LEU A O 1
ATOM 786 N N . ARG A 1 104 ? 12.840 46.004 47.168 1.00 11.08 104 ARG A N 1
ATOM 787 C CA . ARG A 1 104 ? 12.169 44.813 47.746 1.00 12.92 104 ARG A CA 1
ATOM 788 C C . ARG A 1 104 ? 12.471 43.560 46.912 1.00 15.00 104 ARG A C 1
ATOM 789 O O . ARG A 1 104 ? 12.717 42.481 47.437 1.00 12.35 104 ARG A O 1
ATOM 797 N N . LEU A 1 105 ? 12.394 43.652 45.577 1.00 15.32 105 LEU A N 1
ATOM 798 C CA . LEU A 1 105 ? 12.690 42.477 44.710 1.00 10.83 105 LEU A CA 1
ATOM 799 C C . LEU A 1 105 ? 14.176 42.134 44.829 1.00 12.07 105 LEU A C 1
ATOM 800 O O . LEU A 1 105 ? 14.465 40.911 44.835 1.00 15.98 105 LEU A O 1
ATOM 805 N N . ARG A 1 106 ? 15.103 43.085 44.916 1.00 12.53 106 ARG A N 1
ATOM 806 C CA . ARG A 1 106 ? 16.506 42.717 45.030 1.00 13.16 106 ARG A CA 1
ATOM 807 C C . ARG A 1 106 ? 16.814 42.028 46.358 1.00 16.37 106 ARG A C 1
ATOM 808 O O . ARG A 1 106 ? 17.479 41.009 46.468 1.00 15.48 106 ARG A O 1
ATOM 822 N N . ARG A 1 107 ? 16.250 42.448 47.482 1.00 17.05 107 ARG A N 1
ATOM 823 C CA . ARG A 1 107 ? 16.515 41.932 48.808 1.00 18.54 107 ARG A CA 1
ATOM 824 C C . ARG A 1 107 ? 15.791 40.666 49.188 1.00 18.65 107 ARG A C 1
ATOM 825 O O . ARG A 1 107 ? 16.369 39.947 49.994 1.00 22.64 107 ARG A O 1
ATOM 833 N N . CYS A 1 108 ? 14.627 40.426 48.643 1.00 14.83 108 CYS A N 1
ATOM 834 C CA . CYS A 1 108 ? 13.843 39.285 49.083 1.00 15.67 108 CYS A CA 1
ATOM 835 C C . CYS A 1 108 ? 13.758 38.119 48.142 1.00 14.94 108 CYS A C 1
ATOM 836 O O . CYS A 1 108 ? 13.162 38.093 47.053 1.00 12.68 108 CYS A O 1
ATOM 839 N N . HIS A 1 109 ? 14.376 37.009 48.586 1.00 13.38 109 HIS A N 1
ATOM 840 C CA . HIS A 1 109 ? 14.276 35.718 47.910 1.00 11.40 109 HIS A CA 1
ATOM 841 C C . HIS A 1 109 ? 14.542 35.717 46.406 1.00 12.96 109 HIS A C 1
ATOM 842 O O . HIS A 1 109 ? 13.849 35.030 45.665 1.00 14.24 109 HIS A O 1
ATOM 849 N N . ARG A 1 110 ? 15.644 36.385 46.031 1.00 13.17 110 ARG A N 1
ATOM 850 C CA . ARG A 1 110 ? 16.106 36.261 44.631 1.00 13.69 110 ARG A CA 1
ATOM 851 C C . ARG A 1 110 ? 15.132 36.663 43.524 1.00 15.03 110 ARG A C 1
ATOM 852 O O . ARG A 1 110 ? 15.044 36.124 42.391 1.00 15.41 110 ARG A O 1
ATOM 860 N N . PHE A 1 111 ? 14.282 37.672 43.835 1.00 14.17 111 PHE A N 1
ATOM 861 C CA . PHE A 1 111 ? 13.323 38.162 42.829 1.00 15.32 111 PHE A CA 1
ATOM 862 C C . PHE A 1 111 ? 13.961 39.071 41.792 1.00 14.68 111 PHE A C 1
ATOM 863 O O . PHE A 1 111 ? 13.318 39.415 40.782 1.00 17.65 111 PHE A O 1
ATOM 871 N N . LEU A 1 112 ? 15.202 39.556 41.920 1.00 16.47 112 LEU A N 1
ATOM 872 C CA . LEU A 1 112 ? 15.866 40.430 40.897 1.00 18.02 112 LEU A CA 1
ATOM 873 C C . LEU A 1 112 ? 17.362 40.047 40.976 1.00 13.72 112 LEU A C 1
ATOM 874 O O . LEU A 1 112 ? 18.293 40.744 41.381 1.00 15.27 112 LEU A O 1
ATOM 879 N N . PRO A 1 113 ? 17.583 38.758 40.631 1.00 15.73 113 PRO A N 1
ATOM 880 C CA . PRO A 1 113 ? 18.901 38.135 40.831 1.00 18.08 113 PRO A CA 1
ATOM 881 C C . PRO A 1 113 ? 20.060 38.747 40.078 1.00 20.89 113 PRO A C 1
ATOM 882 O O . PRO A 1 113 ? 21.212 38.864 40.504 1.00 20.98 113 PRO A O 1
ATOM 886 N N . CYS A 1 114 ? 19.735 39.295 38.911 1.00 17.89 114 CYS A N 1
ATOM 887 C CA . CYS A 1 114 ? 20.714 39.975 38.070 1.00 18.72 114 CYS A CA 1
ATOM 888 C C . CYS A 1 114 ? 21.246 41.160 38.854 1.00 20.72 114 CYS A C 1
ATOM 889 O O . CYS A 1 114 ? 22.280 41.657 38.384 1.00 23.82 114 CYS A O 1
ATOM 892 N N . GLU A 1 115 ? 20.657 41.643 39.963 1.00 18.02 115 GLU A N 1
ATOM 893 C CA . GLU A 1 115 ? 21.225 42.776 40.685 1.00 18.75 115 GLU A CA 1
ATOM 894 C C . GLU A 1 115 ? 21.936 42.375 41.983 1.00 20.85 115 GLU A C 1
ATOM 895 O O . GLU A 1 115 ? 22.471 43.218 42.721 1.00 23.01 115 GLU A O 1
ATOM 901 N N . ASN A 1 116 ? 21.903 41.077 42.303 1.00 21.17 116 ASN A N 1
ATOM 902 C CA . ASN A 1 116 ? 22.601 40.659 43.545 1.00 22.23 116 ASN A CA 1
ATOM 903 C C . ASN A 1 116 ? 24.078 40.411 43.215 1.00 22.59 116 ASN A C 1
ATOM 904 O O . ASN A 1 116 ? 24.497 40.197 42.065 1.00 23.05 116 ASN A O 1
ATOM 909 N N . LYS A 1 117 ? 24.926 40.492 44.235 1.00 24.47 117 LYS A N 1
ATOM 910 C CA . LYS A 1 117 ? 26.362 40.322 44.076 1.00 22.88 117 LYS A CA 1
ATOM 911 C C . LYS A 1 117 ? 26.827 39.105 44.870 1.00 18.68 117 LYS A C 1
ATOM 912 O O . LYS A 1 117 ? 26.264 38.767 45.896 1.00 20.14 117 LYS A O 1
ATOM 918 N N . SER A 1 118 ? 27.822 38.449 44.312 1.00 18.33 118 SER A N 1
ATOM 919 C CA . SER A 1 118 ? 28.426 37.303 44.961 1.00 14.91 118 SER A CA 1
ATOM 920 C C . SER A 1 118 ? 29.198 37.697 46.247 1.00 14.80 118 SER A C 1
ATOM 921 O O . SER A 1 118 ? 30.119 38.496 46.332 1.00 16.56 118 SER A O 1
ATOM 924 N N . LYS A 1 119 ? 28.776 37.075 47.354 1.00 18.99 119 LYS A N 1
ATOM 925 C CA . LYS A 1 119 ? 29.425 37.299 48.637 1.00 17.74 119 LYS A CA 1
ATOM 926 C C . LYS A 1 119 ? 30.808 36.616 48.572 1.00 16.87 119 LYS A C 1
ATOM 927 O O . LYS A 1 119 ? 31.705 37.216 49.167 1.00 18.16 119 LYS A O 1
ATOM 933 N N . ALA A 1 120 ? 30.918 35.450 47.895 1.00 16.96 120 ALA A N 1
ATOM 934 C CA . ALA A 1 120 ? 32.298 34.887 47.882 1.00 18.02 120 ALA A CA 1
ATOM 935 C C . ALA A 1 120 ? 33.259 35.819 47.121 1.00 17.98 120 ALA A C 1
ATOM 936 O O . ALA A 1 120 ? 34.441 35.975 47.450 1.00 18.38 120 ALA A O 1
ATOM 938 N N . VAL A 1 121 ? 32.807 36.507 46.066 1.00 16.71 121 VAL A N 1
ATOM 939 C CA . VAL A 1 121 ? 33.713 37.418 45.325 1.00 18.21 121 VAL A CA 1
ATOM 940 C C . VAL A 1 121 ? 34.122 38.585 46.203 1.00 17.60 121 VAL A C 1
ATOM 941 O O . VAL A 1 121 ? 35.262 39.057 46.101 1.00 17.28 121 VAL A O 1
ATOM 945 N N . GLU A 1 122 ? 33.188 39.140 46.988 1.00 17.70 122 GLU A N 1
ATOM 946 C CA . GLU A 1 122 ? 33.493 40.263 47.885 1.00 18.15 122 GLU A CA 1
ATOM 947 C C . GLU A 1 122 ? 34.549 39.887 48.916 1.00 17.35 122 GLU A C 1
ATOM 948 O O . GLU A 1 122 ? 35.516 40.614 49.138 1.00 17.98 122 GLU A O 1
ATOM 954 N N . GLN A 1 123 ? 34.467 38.679 49.467 1.00 17.28 123 GLN A N 1
ATOM 955 C CA . GLN A 1 123 ? 35.439 38.160 50.439 1.00 21.09 123 GLN A CA 1
ATOM 956 C C . GLN A 1 123 ? 36.834 37.951 49.853 1.00 24.15 123 GLN A C 1
ATOM 957 O O . GLN A 1 123 ? 37.840 38.326 50.448 1.00 26.01 123 GLN A O 1
ATOM 963 N N . VAL A 1 124 ? 36.952 37.357 48.653 1.00 21.98 124 VAL A N 1
ATOM 964 C CA . VAL A 1 124 ? 38.228 37.209 47.966 1.00 20.38 124 VAL A CA 1
ATOM 965 C C . VAL A 1 124 ? 38.797 38.601 47.709 1.00 20.57 124 VAL A C 1
ATOM 966 O O . VAL A 1 124 ? 39.993 38.872 47.845 1.00 17.94 124 VAL A O 1
ATOM 970 N N . LYS A 1 125 ? 37.989 39.562 47.217 1.00 22.06 125 LYS A N 1
ATOM 971 C CA . LYS A 1 125 ? 38.480 40.910 46.934 1.00 20.32 125 LYS A CA 1
ATOM 972 C C . LYS A 1 125 ? 38.920 41.569 48.244 1.00 19.60 125 LYS A C 1
ATOM 973 O O . LYS A 1 125 ? 39.893 42.293 48.209 1.00 23.90 125 LYS A O 1
ATOM 979 N N . ASN A 1 126 ? 38.309 41.284 49.361 1.00 22.92 126 ASN A N 1
ATOM 980 C CA . ASN A 1 126 ? 38.660 41.858 50.662 1.00 25.63 126 ASN A CA 1
ATOM 981 C C . ASN A 1 126 ? 40.005 41.327 51.088 1.00 23.34 126 ASN A C 1
ATOM 982 O O . ASN A 1 126 ? 40.925 42.084 51.403 1.00 26.15 126 ASN A O 1
ATOM 987 N N . ALA A 1 127 ? 40.184 40.025 51.029 1.00 20.42 127 ALA A N 1
ATOM 988 C CA . ALA A 1 127 ? 41.430 39.357 51.367 1.00 19.79 127 ALA A CA 1
ATOM 989 C C . ALA A 1 127 ? 42.561 39.765 50.432 1.00 19.33 127 ALA A C 1
ATOM 990 O O . ALA A 1 127 ? 43.689 39.894 50.909 1.00 21.50 127 ALA A O 1
ATOM 992 N N . PHE A 1 128 ? 42.387 39.920 49.128 1.00 19.27 128 PHE A N 1
AT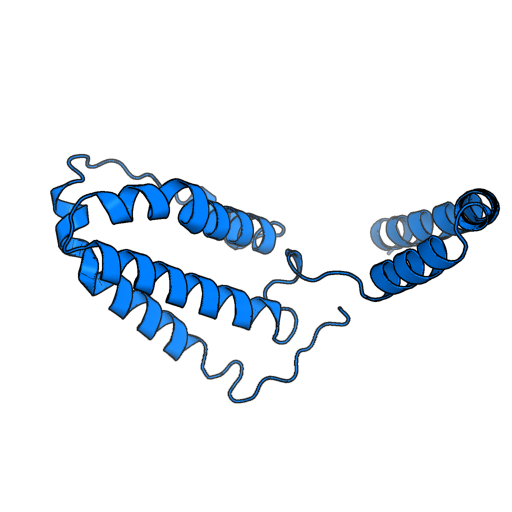OM 993 C CA . PHE A 1 128 ? 43.384 40.302 48.157 1.00 17.96 128 PHE A CA 1
ATOM 994 C C . PHE A 1 128 ? 43.924 41.691 48.466 1.00 21.46 128 PHE A C 1
ATOM 995 O O . PHE A 1 128 ? 45.101 41.995 48.402 1.00 22.95 128 PHE A O 1
ATOM 1003 N N . ASN A 1 129 ? 43.004 42.592 48.738 1.00 24.39 129 ASN A N 1
ATOM 1004 C CA . ASN A 1 129 ? 43.382 43.977 49.055 1.00 28.01 129 ASN A CA 1
ATOM 1005 C C . ASN A 1 129 ? 44.206 43.941 50.338 1.00 29.41 129 ASN A C 1
ATOM 1006 O O . ASN A 1 129 ? 45.303 44.510 50.295 1.00 32.87 129 ASN A O 1
ATOM 1011 N N . LYS A 1 130 ? 43.849 43.259 51.409 1.00 27.31 130 LYS A N 1
ATOM 1012 C CA . LYS A 1 130 ? 44.775 43.280 52.540 1.00 29.56 130 LYS A CA 1
ATOM 1013 C C . LYS A 1 130 ? 46.146 42.694 52.272 1.00 33.24 130 LYS A C 1
ATOM 1014 O O . LYS A 1 130 ? 47.040 43.031 53.078 1.00 36.51 130 LYS A O 1
ATOM 1020 N N . LEU A 1 131 ? 46.436 41.836 51.288 1.00 32.33 131 LEU A N 1
ATOM 1021 C CA . LEU A 1 131 ? 47.768 41.283 51.081 1.00 28.73 131 LEU A CA 1
ATOM 1022 C C . LEU A 1 131 ? 48.646 42.245 50.276 1.00 30.11 131 LEU A C 1
ATOM 1023 O O . LEU A 1 131 ? 49.833 42.021 50.038 1.00 29.16 131 LEU A O 1
ATOM 1028 N N . GLN A 1 132 ? 47.978 43.302 49.789 1.00 31.59 132 GLN A N 1
ATOM 1029 C CA . GLN A 1 132 ? 48.689 44.281 48.969 1.00 31.88 132 GLN A CA 1
ATOM 1030 C C . GLN A 1 132 ? 49.526 43.679 47.862 1.00 32.83 132 GLN A C 1
ATOM 1031 O O . GLN A 1 132 ? 49.018 42.884 47.046 1.00 31.99 132 GLN A O 1
ATOM 1037 N N . GLU A 1 133 ? 50.809 44.011 47.696 1.00 34.19 133 GLU A N 1
ATOM 1038 C CA . GLU A 1 133 ? 51.646 43.521 46.600 1.00 32.98 133 GLU A CA 1
ATOM 1039 C C . GLU A 1 133 ? 51.616 42.006 46.495 1.00 32.72 133 GLU A C 1
ATOM 1040 O O . GLU A 1 133 ? 51.632 41.488 45.361 1.00 34.75 133 GLU A O 1
ATOM 1046 N N . LYS A 1 134 ? 51.577 41.435 47.696 1.00 28.73 134 LYS A N 1
ATOM 1047 C CA . LYS A 1 134 ? 51.525 39.987 47.780 1.00 25.94 134 LYS A CA 1
ATOM 1048 C C . LYS A 1 134 ? 50.203 39.472 47.176 1.00 19.98 134 LYS A C 1
ATOM 1049 O O . LYS A 1 134 ? 50.202 38.303 46.832 1.00 20.17 134 LYS A O 1
ATOM 1055 N N . GLY A 1 135 ? 49.205 40.333 47.113 1.00 20.68 135 GLY A N 1
ATOM 1056 C CA . GLY A 1 135 ? 47.947 39.819 46.528 1.00 19.22 135 GLY A CA 1
ATOM 1057 C C . GLY A 1 135 ? 48.131 39.538 45.021 1.00 20.81 135 GLY A C 1
ATOM 1058 O O . GLY A 1 135 ? 47.597 38.559 44.478 1.00 18.79 135 GLY A O 1
ATOM 1059 N N . ILE A 1 136 ? 48.885 40.399 44.331 1.00 19.39 136 ILE A N 1
ATOM 1060 C CA . ILE A 1 136 ? 49.125 40.208 42.902 1.00 20.06 136 ILE A CA 1
ATOM 1061 C C . ILE A 1 136 ? 49.771 38.854 42.655 1.00 19.85 136 ILE A C 1
ATOM 1062 O O . ILE A 1 136 ? 49.369 38.070 41.797 1.00 16.58 136 ILE A O 1
ATOM 1067 N N . TYR A 1 137 ? 50.866 38.531 43.362 1.00 18.07 137 TYR A N 1
ATOM 1068 C CA . TYR A 1 137 ? 51.547 37.271 43.182 1.00 16.82 137 TYR A CA 1
ATOM 1069 C C . TYR A 1 137 ? 50.739 35.990 43.506 1.00 16.16 137 TYR A C 1
ATOM 1070 O O . TYR A 1 137 ? 50.964 35.011 42.770 1.00 15.36 137 TYR A O 1
ATOM 1079 N N . LYS A 1 138 ? 49.912 36.088 44.552 1.00 19.40 138 LYS A N 1
ATOM 1080 C CA . LYS A 1 138 ? 49.039 34.974 44.976 1.00 16.01 138 LYS A CA 1
ATOM 1081 C C . LYS A 1 138 ? 47.883 34.820 43.981 1.00 15.34 138 LYS A C 1
ATOM 1082 O O . LYS A 1 138 ? 47.614 33.708 43.557 1.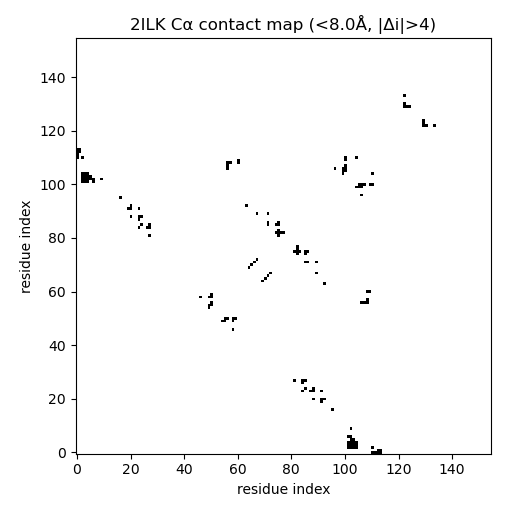00 14.65 138 LYS A O 1
ATOM 1088 N N . ALA A 1 139 ? 47.265 35.890 43.474 1.00 15.45 139 ALA A N 1
ATOM 1089 C CA . ALA A 1 139 ? 46.203 35.735 42.481 1.00 15.87 139 ALA A CA 1
ATOM 1090 C C . ALA A 1 139 ? 46.736 35.095 41.187 1.00 17.04 139 ALA A C 1
ATOM 1091 O O . ALA A 1 139 ? 46.022 34.325 40.498 1.00 15.09 139 ALA A O 1
ATOM 1093 N N . MET A 1 140 ? 47.978 35.447 40.820 1.00 14.37 140 MET A N 1
ATOM 1094 C CA . MET A 1 140 ? 48.585 34.897 39.623 1.00 13.62 140 MET A CA 1
ATOM 1095 C C . MET A 1 140 ? 49.023 33.463 39.875 1.00 12.27 140 MET A C 1
ATOM 1096 O O . MET A 1 140 ? 48.753 32.635 38.974 1.00 13.34 140 MET A O 1
ATOM 1101 N N . SER A 1 141 ? 49.587 33.123 41.035 1.00 13.18 141 SER A N 1
ATOM 1102 C CA . SER A 1 141 ? 49.941 31.745 41.262 1.00 15.02 141 SER A CA 1
ATOM 1103 C C . SER A 1 141 ? 48.718 30.781 41.313 1.00 16.01 141 SER A C 1
ATOM 1104 O O . SER A 1 141 ? 48.936 29.619 40.944 1.00 16.36 141 SER A O 1
ATOM 1108 N N . GLU A 1 142 ? 47.574 31.285 41.699 1.00 13.12 142 GLU A N 1
ATOM 1109 C CA . GLU A 1 142 ? 46.355 30.422 41.747 1.00 13.37 142 GLU A CA 1
ATOM 1110 C C . GLU A 1 142 ? 45.558 30.584 40.470 1.00 16.18 142 GLU A C 1
ATOM 1111 O O . GLU A 1 142 ? 44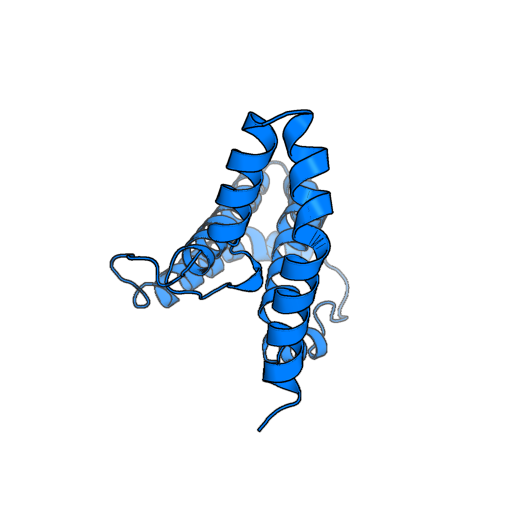.349 30.231 40.389 1.00 13.37 142 GLU A O 1
ATOM 1117 N N . PHE A 1 143 ? 46.106 31.106 39.342 1.00 15.30 143 PHE A N 1
ATOM 1118 C CA . PHE A 1 143 ? 45.353 31.306 38.115 1.00 13.46 143 PHE A CA 1
ATOM 1119 C C . PHE A 1 143 ? 44.777 29.971 37.615 1.00 11.15 143 PHE A C 1
ATOM 1120 O O . PHE A 1 143 ? 43.666 29.948 36.972 1.00 9.69 143 PHE A O 1
ATOM 1128 N N . ASP A 1 144 ? 45.539 28.879 37.782 1.00 11.02 144 ASP A N 1
ATOM 1129 C CA . ASP A 1 144 ? 45.065 27.541 37.385 1.00 11.42 144 ASP A CA 1
ATOM 1130 C C . ASP A 1 144 ? 43.831 27.106 38.200 1.00 15.31 144 ASP A C 1
ATOM 1131 O O . ASP A 1 144 ? 42.939 26.405 37.687 1.00 13.15 144 ASP A O 1
ATOM 1140 N N . ILE A 1 145 ? 43.718 27.565 39.451 1.00 12.50 145 ILE A N 1
ATOM 1141 C CA . ILE A 1 145 ? 42.496 27.235 40.219 1.00 11.65 145 ILE A CA 1
ATOM 1142 C C . ILE A 1 145 ? 41.368 28.057 39.616 1.00 11.52 145 ILE A C 1
ATOM 1143 O O . ILE A 1 145 ? 40.192 27.617 39.525 1.00 12.09 145 ILE A O 1
ATOM 1148 N N . PHE A 1 146 ? 41.613 29.323 39.188 1.00 12.08 146 PHE A N 1
ATOM 1149 C CA . PHE A 1 146 ? 40.577 30.135 38.540 1.00 10.18 146 PHE A CA 1
ATOM 1150 C C . PHE A 1 146 ? 40.138 29.388 37.264 1.00 9.42 146 PHE A C 1
ATOM 1151 O O . PHE A 1 146 ? 38.932 29.317 37.013 1.00 12.17 146 PHE A O 1
ATOM 1159 N N . ILE A 1 147 ? 41.011 28.769 36.454 1.00 11.56 147 ILE A N 1
ATOM 1160 C CA . ILE A 1 147 ? 40.643 28.032 35.212 1.00 9.36 147 ILE A CA 1
ATOM 1161 C C . ILE A 1 147 ? 39.785 26.813 35.635 1.00 9.51 147 ILE A C 1
ATOM 1162 O O . ILE A 1 147 ? 38.799 26.642 34.920 1.00 10.40 147 ILE A O 1
ATOM 1167 N N . ASN A 1 148 ? 40.190 26.129 36.719 1.00 9.85 148 ASN A N 1
ATOM 1168 C CA . ASN A 1 148 ? 39.342 25.019 37.192 1.00 10.44 148 ASN A CA 1
ATOM 1169 C C . ASN A 1 148 ? 37.917 25.514 37.531 1.00 9.61 148 ASN A C 1
ATOM 1170 O O . ASN A 1 148 ? 36.947 24.785 37.141 1.00 10.76 148 ASN A O 1
ATOM 1175 N N . TYR A 1 149 ? 37.718 26.643 38.193 1.00 8.36 149 TYR A N 1
ATOM 1176 C CA . TYR A 1 149 ? 36.383 27.164 38.490 1.00 13.49 149 TYR A CA 1
ATOM 1177 C C . TYR A 1 149 ? 35.640 27.544 37.199 1.00 15.20 149 TYR A C 1
ATOM 1178 O O . TYR A 1 149 ? 34.410 27.285 37.026 1.00 11.56 149 TYR A O 1
ATOM 1187 N N . ILE A 1 150 ? 36.279 28.193 36.195 1.00 13.69 150 ILE A N 1
ATOM 1188 C CA . ILE A 1 150 ? 35.635 28.543 34.917 1.00 13.74 150 ILE A CA 1
ATOM 1189 C C . ILE A 1 150 ? 35.222 27.237 34.257 1.00 11.51 150 ILE A C 1
ATOM 1190 O O . ILE A 1 150 ? 34.138 27.130 33.672 1.00 12.56 150 ILE A O 1
ATOM 1195 N N . GLU A 1 151 ? 36.042 26.179 34.215 1.00 10.86 151 GLU A N 1
ATOM 1196 C CA . GLU A 1 151 ? 35.669 24.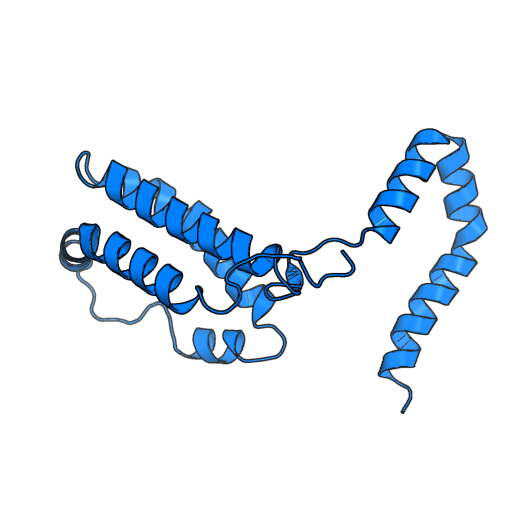919 33.593 1.00 12.82 151 GLU A CA 1
ATOM 1197 C C . GLU A 1 151 ? 34.458 24.282 34.273 1.00 12.02 151 GLU A C 1
ATOM 1198 O O . GLU A 1 151 ? 33.586 23.697 33.597 1.00 12.53 151 GLU A O 1
ATOM 1204 N N . ALA A 1 152 ? 34.380 24.401 35.624 1.00 11.06 152 ALA A N 1
ATOM 1205 C CA . ALA A 1 152 ? 33.199 23.852 36.317 1.00 13.09 152 ALA A CA 1
ATOM 1206 C C . ALA A 1 152 ? 31.936 24.570 35.863 1.00 15.27 152 ALA A C 1
ATOM 1207 O O . ALA A 1 152 ? 30.882 23.889 35.670 1.00 16.98 152 ALA A O 1
ATOM 1209 N N . TYR A 1 153 ? 31.997 25.899 35.692 1.00 14.72 153 TYR A N 1
ATOM 1210 C CA . TYR A 1 153 ? 30.806 26.601 35.200 1.00 13.94 153 TYR A CA 1
ATOM 1211 C C . TYR A 1 153 ? 30.501 26.074 33.793 1.00 16.96 153 TYR A C 1
ATOM 1212 O O . TYR A 1 153 ? 29.323 25.775 33.512 1.00 16.30 153 TYR A O 1
ATOM 1221 N N . MET A 1 154 ? 31.519 25.928 32.931 1.00 12.89 154 MET A N 1
ATOM 1222 C CA . MET A 1 154 ? 31.226 25.471 31.551 1.00 16.35 154 MET A CA 1
ATOM 1223 C C . MET A 1 154 ? 30.700 24.050 31.494 1.00 16.97 154 MET A C 1
ATOM 1224 O O . ME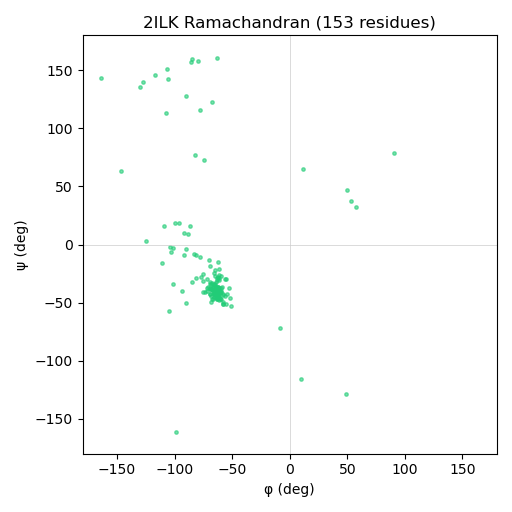T A 1 154 ? 29.782 23.741 30.703 1.00 17.95 154 MET A O 1
ATOM 1229 N N . THR A 1 155 ? 31.266 23.112 32.254 1.00 17.88 155 THR A N 1
ATOM 1230 C CA . THR A 1 155 ? 30.835 21.700 32.226 1.00 19.56 155 THR A CA 1
ATOM 1231 C C . THR A 1 155 ? 29.389 21.536 32.665 1.00 22.69 155 THR A C 1
ATOM 1232 O O . THR A 1 155 ? 28.586 20.712 32.174 1.00 22.11 155 THR A O 1
ATOM 1236 N N . MET A 1 156 ? 29.018 22.371 33.643 1.00 19.60 156 MET A N 1
ATOM 1237 C CA . MET A 1 156 ? 27.672 22.382 34.170 1.00 26.46 156 MET A CA 1
ATOM 1238 C C . MET A 1 156 ? 26.695 22.715 33.048 1.00 27.78 156 MET A C 1
ATOM 1239 O O . MET A 1 156 ? 25.504 22.385 33.100 1.00 31.24 156 MET A O 1
ATOM 1244 N N . LYS A 1 157 ? 27.090 23.432 32.014 1.00 28.72 157 LYS A N 1
ATOM 1245 C CA . LYS A 1 157 ? 26.119 23.641 30.935 1.00 29.14 157 LYS A CA 1
ATOM 1246 C C . LYS A 1 157 ? 26.322 22.564 29.875 1.00 28.17 157 LYS A C 1
ATOM 1247 O O . LYS A 1 157 ? 25.333 22.052 29.337 1.00 33.84 157 LYS A O 1
ATOM 1253 N N . ILE A 1 158 ? 27.536 22.176 29.536 1.00 27.53 158 ILE A N 1
ATOM 1254 C CA . ILE A 1 158 ? 27.592 21.209 28.437 1.00 33.79 158 ILE A CA 1
ATOM 1255 C C . ILE A 1 158 ? 27.344 19.758 28.817 1.00 38.44 158 ILE A C 1
ATOM 1256 O O . ILE A 1 158 ? 27.193 18.962 27.869 1.00 35.23 158 ILE A O 1
ATOM 1261 N N . ARG A 1 159 ? 27.285 19.468 30.121 1.00 42.03 159 ARG A N 1
ATOM 1262 C CA . ARG A 1 159 ? 27.059 18.105 30.611 1.00 45.47 159 ARG A CA 1
ATOM 1263 C C . ARG A 1 159 ? 25.643 17.958 31.134 1.00 47.96 159 ARG A C 1
ATOM 1264 O O . ARG A 1 159 ? 25.082 18.871 31.712 1.00 45.98 159 ARG A O 1
ATOM 1272 N N . ASN A 1 160 ? 25.080 16.786 30.872 1.00 53.10 160 ASN A N 1
ATOM 1273 C CA . ASN A 1 160 ? 23.736 16.297 31.051 1.00 58.99 160 ASN A CA 1
ATOM 1274 C C . ASN A 1 160 ? 23.051 16.485 32.398 1.00 63.54 160 ASN A C 1
ATOM 1275 O O . ASN A 1 160 ? 21.822 16.801 32.353 1.00 65.12 160 ASN A O 1
#

Organism: Homo sapiens (NCBI:txid9606)

Radius of gyration: 21.7 Å; Cα contacts (8 Å, |Δi|>4): 86; chains: 1; bounding box: 55×57×38 Å

B-factor: mean 27.94, std 16.72, range [7.33, 97.6]

Nearest PDB structures (foldseek):
  2ilk-assembly1_A-2  TM=1.006E+00  e=9.033E-23  Homo sapiens
  1ilk-assembly1_A  TM=9.912E-01  e=1.393E-19  Homo sapiens
  1y6n-assembly1_L-2  TM=9.629E-01  e=1.918E-16  human gammaherpesvirus 4
  1vlk-assembly1_A  TM=9.220E-01  e=9.742E-17  human gammaherpesvirus 4
  2h24-assembly1_A-2  TM=9.148E-01  e=1.714E-16  Homo sapiens

Foldseek 3Di:
DQAAFDDPCPPVCVVVLVVVLVVLVVVPVVVVVVVDPDDDDDCDCVLVVCLPDPCNLVSVVVVLCCCLPPNLVVVLVPDVVCNVSSVVSNVSSVVSVVVCRRHGVNNVVPDDDPVVVVLVVVLVVVPVVSVVVCVVCVVVVVVVVVVVVCVVVPD

Solvent-accessible surface area: 12579 Å² total; per-residue (Å²): 50,167,26,51,32,109,36,110,153,35,76,64,39,28,77,61,28,85,134,68,34,179,79,3,94,67,139,4,86,67,48,56,105,150,115,90,157,112,149,104,109,144,83,115,105,68,50,86,108,75,72,162,45,199,70,5,31,95,17,53,22,119,38,11,83,67,71,28,111,107,49,20,55,118,16,32,108,92,51,124,128,14,84,73,75,3,57,51,23,7,94,43,31,93,75,25,59,77,47,26,93,156,2,85,110,98,2,73,55,33,45,144,56,116,60,76,102,95,103,125,83,56,74,94,168,58,130,111,115,1,98,150,108,53,122,79,73,93,86,71,112,87,88,154,73,104,62,136,102,57,152,137,121,170,208

CATH classification: 1.20.1250.10

Sequence (155 aa):
TQSENSCTHFPGNLPNMLRDLRDAFSRVKTFFQMKDQLDNLLLKESLLEDFKGYLGCQALSEMIQFYLEEVMPQAENQDPDIKAHVNSLGENLKTLRLRLRRCHRFLPCENKSKAVEQVKNAFNKLQEKGIYKAMSEFDIFINYIEAYMTMKIRN